Protein AF-A0A377M7J8-F1 (afdb_monomer_lite)

InterPro domains:
  IPR007055 BON domain [PF04972] (9-62)
  IPR007055 BON domain [PS50914] (9-63)
  IPR051686 Outer membrane lipoprotein DolP [PTHR34606] (1-62)

Foldseek 3Di:
DCPVVQVVVQVVLQVQLLVLQVVPPQHPSVFWDWGGDSNDIDIDGDDPDPVNVVVSVVSSVVD

Structure (mmCIF, N/CA/C/O backbone):
data_AF-A0A377M7J8-F1
#
_entry.id   AF-A0A377M7J8-F1
#
loop_
_atom_site.group_PDB
_atom_site.id
_atom_site.type_symbol
_atom_site.label_atom_id
_atom_site.label_alt_id
_atom_site.label_comp_id
_atom_site.label_asym_id
_atom_site.label_entity_id
_atom_site.label_seq_id
_atom_site.pdbx_PDB_ins_code
_atom_site.Cartn_x
_atom_site.Cartn_y
_atom_site.Cartn_z
_atom_site.occupancy
_atom_site.B_iso_or_equiv
_atom_site.auth_seq_id
_atom_site.auth_comp_id
_atom_site.auth_asym_id
_atom_site.auth_atom_id
_atom_site.pdbx_PDB_model_num
ATOM 1 N N . MET A 1 1 ? 25.069 -7.123 -14.445 1.00 44.03 1 MET A N 1
ATOM 2 C CA . MET A 1 1 ? 24.744 -5.777 -13.930 1.00 44.03 1 MET A CA 1
ATOM 3 C C . MET A 1 1 ? 23.253 -5.511 -14.174 1.00 44.03 1 MET A C 1
ATOM 5 O O . MET A 1 1 ? 22.918 -5.256 -15.313 1.00 44.03 1 MET A O 1
ATOM 9 N N . ASN A 1 2 ? 22.361 -5.607 -13.173 1.00 52.09 2 ASN A N 1
ATOM 10 C CA . ASN A 1 2 ? 20.892 -5.456 -13.370 1.00 52.09 2 ASN A CA 1
ATOM 11 C C . ASN A 1 2 ? 20.209 -4.468 -12.399 1.00 52.09 2 ASN A C 1
ATOM 13 O O . ASN A 1 2 ? 18.989 -4.372 -12.357 1.00 52.09 2 ASN A O 1
ATOM 17 N N . LYS A 1 3 ? 20.978 -3.733 -11.589 1.00 55.22 3 LYS A N 1
ATOM 18 C CA . LYS A 1 3 ? 20.425 -2.979 -10.451 1.00 55.22 3 LYS A CA 1
ATOM 19 C C . LYS A 1 3 ? 19.733 -1.667 -10.854 1.00 55.22 3 LYS A C 1
ATOM 21 O O . LYS A 1 3 ? 18.819 -1.238 -10.167 1.00 55.22 3 LYS A O 1
ATOM 26 N N . VAL A 1 4 ? 20.144 -1.058 -11.972 1.00 58.84 4 VAL A N 1
ATOM 27 C CA . VAL A 1 4 ? 19.603 0.232 -12.444 1.00 58.84 4 VAL A CA 1
ATOM 28 C C . VAL A 1 4 ? 18.233 0.070 -13.110 1.00 58.84 4 VAL A C 1
ATOM 30 O O . VAL A 1 4 ? 17.354 0.882 -12.852 1.00 58.84 4 VAL A O 1
ATOM 33 N N . GLY A 1 5 ? 18.028 -0.999 -13.893 1.00 58.97 5 GLY A N 1
ATOM 34 C CA . GLY A 1 5 ? 16.726 -1.302 -14.506 1.00 58.97 5 GLY A CA 1
ATOM 35 C C . GLY A 1 5 ? 15.652 -1.540 -13.446 1.00 58.97 5 GLY A C 1
ATOM 36 O O . GLY A 1 5 ? 14.687 -0.791 -13.377 1.00 58.97 5 GLY A O 1
ATOM 37 N N . ASN A 1 6 ? 15.910 -2.468 -12.516 1.00 60.12 6 ASN A N 1
ATOM 38 C CA . ASN A 1 6 ? 14.992 -2.7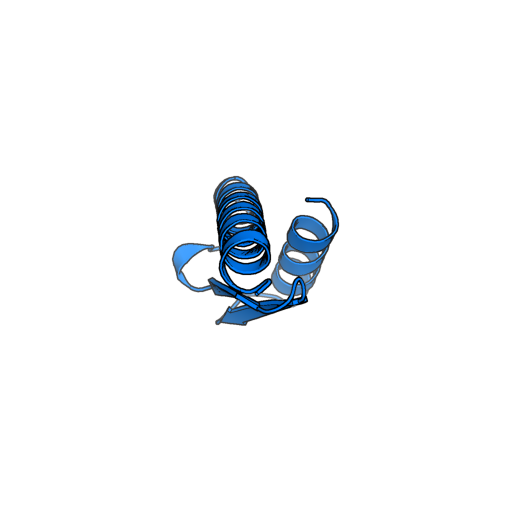47 -11.410 1.00 60.12 6 ASN A CA 1
ATOM 39 C C . ASN A 1 6 ? 14.684 -1.515 -10.543 1.00 60.12 6 ASN A C 1
ATOM 41 O O . ASN A 1 6 ? 13.551 -1.358 -10.115 1.00 60.12 6 ASN A O 1
ATOM 45 N N . PHE A 1 7 ? 15.654 -0.633 -10.283 1.00 61.53 7 PHE A N 1
ATOM 46 C CA . PHE A 1 7 ? 15.409 0.557 -9.460 1.00 61.53 7 PHE A CA 1
ATOM 47 C C . PHE A 1 7 ? 14.559 1.616 -10.184 1.00 61.53 7 PHE A C 1
ATOM 49 O O . PHE 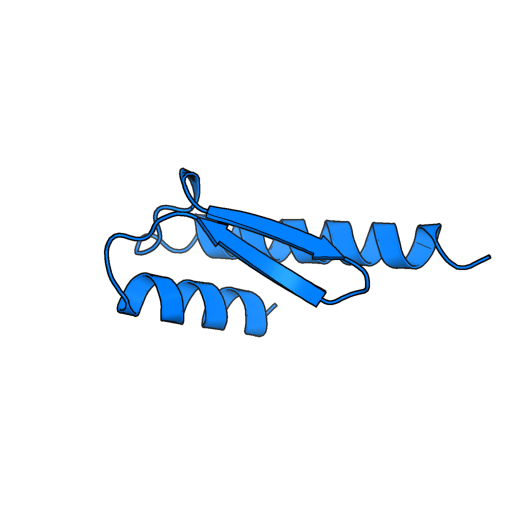A 1 7 ? 13.727 2.277 -9.559 1.00 61.53 7 PHE A O 1
ATOM 56 N N . MET A 1 8 ? 14.740 1.776 -11.501 1.00 63.56 8 MET A N 1
ATOM 57 C CA . MET A 1 8 ? 13.878 2.636 -12.323 1.00 63.56 8 MET A CA 1
ATOM 58 C C . MET A 1 8 ? 12.448 2.084 -12.425 1.00 63.56 8 MET A C 1
ATOM 60 O O . MET A 1 8 ? 11.487 2.853 -12.361 1.00 63.56 8 MET A O 1
ATOM 64 N N . ASP A 1 9 ? 12.299 0.761 -12.503 1.00 76.00 9 ASP A N 1
ATOM 65 C CA . ASP A 1 9 ? 10.992 0.100 -12.468 1.00 76.00 9 ASP A CA 1
ATOM 66 C C . ASP A 1 9 ? 10.313 0.278 -11.094 1.00 76.00 9 ASP A C 1
ATOM 68 O O . ASP A 1 9 ? 9.169 0.727 -11.014 1.00 76.00 9 ASP A O 1
ATOM 72 N N . ASP A 1 10 ? 11.036 0.016 -10.000 1.00 80.25 10 ASP A N 1
ATOM 73 C CA . ASP A 1 10 ? 10.519 0.083 -8.625 1.00 80.25 10 ASP A CA 1
ATOM 74 C C . ASP A 1 10 ? 10.081 1.507 -8.236 1.00 80.25 10 ASP A C 1
ATOM 76 O O . ASP A 1 10 ? 9.062 1.707 -7.568 1.00 80.25 10 ASP A O 1
ATOM 80 N N . SER A 1 11 ? 10.828 2.526 -8.668 1.00 82.31 11 SER A N 1
ATOM 81 C CA . SER A 1 11 ? 10.477 3.931 -8.418 1.00 82.31 11 SER A CA 1
ATOM 82 C C . SER A 1 11 ? 9.232 4.364 -9.195 1.00 82.31 11 SER A C 1
ATOM 84 O O . SER A 1 11 ? 8.387 5.072 -8.642 1.00 82.31 11 SER A O 1
ATOM 86 N N . SER A 1 12 ? 9.065 3.877 -10.427 1.00 85.50 12 SER A N 1
ATOM 87 C CA . SER A 1 12 ? 7.865 4.125 -11.236 1.00 85.50 12 SER A CA 1
ATOM 88 C C . SER A 1 12 ? 6.623 3.460 -10.634 1.00 85.50 12 SER A C 1
ATOM 90 O O . SER A 1 12 ? 5.569 4.092 -10.551 1.00 85.50 12 SER A O 1
ATOM 92 N N . ILE A 1 13 ? 6.752 2.219 -10.146 1.00 86.00 13 ILE A N 1
ATOM 93 C CA . ILE A 1 13 ? 5.693 1.513 -9.405 1.00 86.00 13 ILE A CA 1
ATOM 94 C C . ILE A 1 13 ? 5.337 2.287 -8.132 1.00 86.00 13 ILE A C 1
ATOM 96 O O . ILE A 1 13 ? 4.172 2.591 -7.894 1.00 86.00 13 ILE A O 1
ATOM 100 N N . THR A 1 14 ? 6.340 2.692 -7.348 1.00 87.75 14 THR A N 1
ATOM 101 C CA . THR A 1 14 ? 6.121 3.462 -6.113 1.00 87.75 14 THR A CA 1
ATOM 102 C C . THR A 1 14 ? 5.362 4.760 -6.385 1.00 87.75 14 THR A C 1
ATOM 104 O O . THR A 1 14 ? 4.442 5.100 -5.643 1.00 87.75 14 THR A O 1
ATOM 107 N N . ALA A 1 15 ? 5.725 5.487 -7.445 1.00 87.38 15 ALA A N 1
ATOM 108 C CA . ALA A 1 15 ? 5.055 6.726 -7.822 1.00 87.38 15 ALA A CA 1
ATOM 109 C C . ALA A 1 15 ? 3.599 6.490 -8.251 1.00 87.38 15 ALA A C 1
ATOM 111 O O . ALA A 1 15 ? 2.726 7.240 -7.823 1.00 87.38 15 ALA A O 1
ATOM 112 N N . LYS A 1 16 ? 3.329 5.435 -9.032 1.00 87.88 16 LYS A N 1
ATOM 113 C CA . LYS A 1 16 ? 1.968 5.034 -9.426 1.00 87.88 16 LYS A CA 1
ATOM 114 C C . LYS A 1 16 ? 1.100 4.707 -8.217 1.00 87.88 16 LYS A C 1
ATOM 116 O O . LYS A 1 16 ? 0.030 5.286 -8.077 1.00 87.88 16 LYS A O 1
ATOM 121 N N . VAL A 1 17 ? 1.594 3.855 -7.317 1.00 88.25 17 VAL A N 1
ATOM 122 C CA . VAL A 1 17 ? 0.865 3.476 -6.099 1.00 88.25 17 VAL A CA 1
ATOM 123 C C . VAL A 1 17 ? 0.613 4.706 -5.228 1.00 88.25 17 VAL A C 1
ATOM 125 O O . VAL A 1 17 ? -0.513 4.924 -4.803 1.00 88.25 17 VAL A O 1
ATOM 128 N N . LYS A 1 18 ? 1.614 5.572 -5.014 1.00 86.38 18 LYS A N 1
ATOM 129 C CA . LYS A 1 18 ? 1.410 6.828 -4.272 1.00 86.38 18 LYS A CA 1
ATOM 130 C C . LYS A 1 18 ? 0.379 7.742 -4.927 1.00 86.38 18 LYS A C 1
ATOM 132 O O . LYS A 1 18 ? -0.438 8.308 -4.214 1.00 86.38 18 LYS A O 1
ATOM 137 N N . ALA A 1 19 ? 0.421 7.900 -6.248 1.00 87.81 19 ALA A N 1
ATOM 138 C CA . ALA A 1 19 ? -0.536 8.733 -6.966 1.00 87.81 19 ALA A CA 1
ATOM 139 C C . ALA A 1 19 ? -1.959 8.184 -6.829 1.00 87.81 19 ALA A C 1
ATOM 141 O O . ALA A 1 19 ? -2.862 8.938 -6.495 1.00 87.81 19 ALA A O 1
ATOM 142 N N . ALA A 1 20 ? -2.138 6.875 -7.008 1.00 86.94 20 ALA A N 1
ATOM 143 C CA . ALA A 1 20 ? -3.440 6.235 -6.895 1.00 86.94 20 ALA A CA 1
ATOM 144 C C . ALA A 1 20 ? -3.987 6.269 -5.456 1.00 86.94 20 ALA A C 1
ATOM 146 O O . ALA A 1 20 ? -5.180 6.454 -5.262 1.00 86.94 20 ALA A O 1
ATOM 147 N N . LEU A 1 21 ? -3.119 6.168 -4.443 1.00 85.06 21 LEU A N 1
ATOM 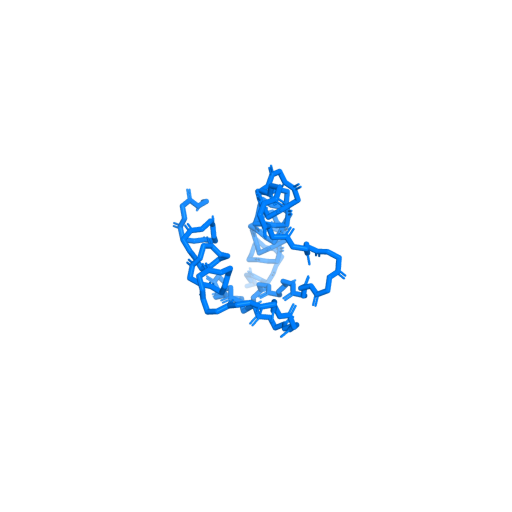148 C CA . LEU A 1 21 ? -3.515 6.377 -3.049 1.00 85.06 21 LEU A CA 1
ATOM 149 C C . LEU A 1 21 ? -3.927 7.835 -2.797 1.00 85.06 21 LEU A C 1
ATOM 151 O O . LEU A 1 21 ? -4.900 8.080 -2.098 1.00 85.06 21 LEU A O 1
ATOM 155 N N . VAL A 1 22 ? -3.196 8.820 -3.327 1.00 84.75 22 VAL A N 1
ATOM 156 C CA . VAL A 1 22 ? -3.543 10.248 -3.167 1.00 84.75 22 VAL A CA 1
ATOM 157 C C . VAL A 1 22 ? -4.859 10.603 -3.864 1.00 84.75 22 VAL A C 1
ATOM 159 O O . VAL A 1 22 ? -5.575 11.468 -3.370 1.00 84.75 22 VAL A O 1
ATOM 162 N N . ASP A 1 23 ? -5.168 9.950 -4.983 1.00 85.12 23 ASP A N 1
ATOM 163 C CA . ASP A 1 23 ? -6.431 10.116 -5.714 1.00 85.12 23 ASP A CA 1
ATOM 164 C C . ASP A 1 23 ? -7.627 9.492 -4.967 1.00 85.12 23 ASP A C 1
ATOM 166 O O . ASP A 1 23 ? -8.777 9.873 -5.176 1.00 85.12 23 ASP A O 1
ATOM 170 N N . ASP A 1 24 ? -7.360 8.552 -4.057 1.00 81.81 24 ASP A N 1
ATOM 171 C CA . ASP A 1 24 ? -8.375 7.913 -3.231 1.00 81.81 24 ASP A CA 1
ATOM 172 C C . ASP A 1 24 ? -8.724 8.784 -2.013 1.00 81.81 24 ASP A C 1
ATOM 174 O O . ASP A 1 24 ? -8.043 8.770 -0.987 1.00 81.81 24 ASP A O 1
ATOM 178 N N . GLU A 1 25 ? -9.828 9.531 -2.109 1.00 77.25 25 GLU A N 1
ATOM 179 C CA . GLU A 1 25 ? -10.326 10.407 -1.036 1.00 77.25 25 GLU A CA 1
ATOM 180 C C . GLU A 1 25 ? -10.640 9.661 0.271 1.00 77.25 25 GLU A C 1
ATOM 182 O O . GLU A 1 25 ? -10.674 10.272 1.344 1.00 77.25 25 GLU A O 1
ATOM 187 N N . ALA A 1 26 ? -10.878 8.346 0.206 1.00 76.62 26 ALA A N 1
ATOM 188 C CA . ALA A 1 26 ? -11.116 7.549 1.396 1.00 76.62 26 ALA A CA 1
ATOM 189 C C . ALA A 1 26 ? -9.815 7.258 2.146 1.00 76.62 26 ALA A C 1
ATOM 191 O O . ALA A 1 26 ? -9.890 6.939 3.327 1.00 76.62 26 ALA A O 1
ATOM 192 N N . ILE A 1 27 ? -8.641 7.372 1.520 1.00 78.69 27 ILE A N 1
ATOM 193 C CA . ILE A 1 27 ? -7.347 7.045 2.118 1.00 78.69 27 ILE A CA 1
ATOM 194 C C . ILE A 1 27 ? -6.582 8.329 2.440 1.00 78.69 27 ILE A C 1
ATOM 196 O O . ILE A 1 27 ? -6.225 9.124 1.574 1.00 78.69 27 ILE A O 1
ATOM 200 N N . LYS A 1 28 ? -6.225 8.507 3.715 1.00 76.25 28 LYS A N 1
ATOM 201 C CA . LYS A 1 28 ? -5.293 9.566 4.128 1.00 76.25 28 LYS A CA 1
ATOM 202 C C . LYS A 1 28 ? -3.858 9.188 3.776 1.00 76.25 28 LYS A C 1
ATOM 204 O O . LYS A 1 28 ? -3.055 8.780 4.610 1.00 76.25 28 LYS A O 1
ATOM 209 N N . SER A 1 29 ? -3.531 9.357 2.505 1.00 68.88 29 SER A N 1
ATOM 210 C CA . SER A 1 29 ? -2.265 8.938 1.894 1.00 68.88 29 SER A CA 1
ATOM 211 C C . SER A 1 29 ? -1.031 9.664 2.428 1.00 68.88 29 SER A C 1
ATOM 213 O O . SER A 1 29 ? 0.093 9.228 2.196 1.00 68.88 29 SER A O 1
ATOM 215 N N . THR A 1 30 ? -1.221 10.745 3.187 1.00 72.00 30 THR A N 1
ATOM 216 C CA . THR A 1 30 ? -0.154 11.461 3.897 1.00 72.00 30 THR A CA 1
ATOM 217 C C . THR A 1 30 ? 0.468 10.654 5.036 1.00 72.00 30 THR A C 1
ATOM 219 O O . THR A 1 30 ? 1.636 10.879 5.345 1.00 72.00 30 THR A O 1
ATOM 222 N N . ASP A 1 31 ? -0.266 9.700 5.619 1.00 81.19 31 ASP A N 1
ATOM 223 C CA . ASP A 1 31 ? 0.202 8.858 6.733 1.00 81.19 31 ASP A CA 1
ATOM 224 C C . ASP A 1 31 ? 0.662 7.458 6.287 1.00 81.19 31 ASP A C 1
ATOM 226 O O . ASP A 1 31 ? 1.088 6.641 7.110 1.00 81.19 31 ASP A O 1
ATOM 230 N N . ILE A 1 32 ? 0.612 7.177 4.979 1.00 84.44 32 ILE A N 1
ATOM 231 C CA . ILE A 1 32 ? 1.010 5.897 4.388 1.00 84.44 32 ILE A CA 1
ATOM 232 C C . ILE A 1 32 ? 2.325 6.056 3.623 1.00 84.44 32 ILE A C 1
ATOM 234 O O . ILE A 1 32 ? 2.457 6.808 2.657 1.00 84.44 32 ILE A O 1
ATOM 238 N N . SER A 1 33 ? 3.319 5.281 4.036 1.00 86.69 33 SER A N 1
ATOM 239 C CA . SER A 1 33 ? 4.583 5.120 3.336 1.00 86.69 33 SER A CA 1
ATOM 240 C C . SER A 1 33 ? 4.502 3.944 2.369 1.00 86.69 33 SER A C 1
ATOM 242 O O . SER A 1 33 ? 4.159 2.824 2.748 1.00 86.69 33 SER A O 1
ATOM 244 N N . VAL A 1 34 ? 4.856 4.203 1.112 1.00 88.50 34 VAL A N 1
ATOM 245 C CA . VAL A 1 34 ? 4.959 3.193 0.056 1.00 88.50 34 VAL A CA 1
ATOM 246 C C . VAL A 1 34 ? 6.432 2.988 -0.257 1.00 88.50 34 VAL A C 1
ATOM 248 O O . VAL A 1 34 ? 7.134 3.952 -0.580 1.00 88.50 34 VAL A O 1
ATOM 251 N N . LYS A 1 35 ? 6.892 1.740 -0.193 1.00 87.44 35 LYS A N 1
ATOM 252 C CA . LYS A 1 35 ? 8.252 1.347 -0.560 1.00 87.44 35 LYS A CA 1
ATOM 253 C C . LYS A 1 35 ? 8.195 0.164 -1.515 1.00 87.44 35 LYS A C 1
ATOM 255 O O . LYS A 1 35 ? 7.637 -0.866 -1.161 1.00 87.44 35 LYS A O 1
ATOM 260 N N . THR A 1 36 ? 8.807 0.291 -2.687 1.00 86.25 36 THR A N 1
ATOM 261 C CA . THR A 1 36 ? 8.964 -0.833 -3.618 1.00 86.25 36 THR A CA 1
ATOM 262 C C . THR A 1 36 ? 10.423 -1.251 -3.658 1.00 86.25 36 THR A C 1
ATOM 264 O O . THR A 1 36 ? 11.299 -0.414 -3.869 1.00 86.25 36 THR A O 1
ATOM 267 N N . GLU A 1 37 ? 10.690 -2.534 -3.446 1.00 85.44 37 GLU A N 1
ATOM 268 C CA . GLU A 1 37 ? 12.025 -3.110 -3.588 1.00 85.44 37 GLU A CA 1
ATOM 269 C C . GLU A 1 37 ? 11.937 -4.444 -4.311 1.00 85.44 37 GLU A C 1
ATOM 271 O O . GLU A 1 37 ? 11.196 -5.334 -3.901 1.00 85.44 37 GLU A O 1
ATOM 276 N N . GLN A 1 38 ? 12.730 -4.606 -5.371 1.00 82.31 38 GLN A N 1
ATOM 277 C CA . GLN A 1 38 ? 12.776 -5.846 -6.147 1.00 82.31 38 GLN A CA 1
ATOM 278 C C . GLN A 1 38 ? 11.384 -6.253 -6.663 1.00 82.31 38 GLN A C 1
ATOM 280 O O . GLN A 1 38 ? 11.041 -7.433 -6.645 1.00 82.31 38 GLN A O 1
ATOM 285 N N . LYS A 1 39 ? 10.589 -5.279 -7.131 1.00 78.56 39 LYS A N 1
ATOM 286 C CA . LYS A 1 39 ? 9.189 -5.438 -7.566 1.00 78.56 39 LYS A CA 1
ATOM 287 C C . LYS A 1 39 ? 8.195 -5.844 -6.472 1.00 78.56 39 LYS A C 1
ATOM 289 O O . LYS A 1 39 ? 7.052 -6.161 -6.787 1.00 78.56 39 LYS A O 1
ATOM 294 N N . VAL A 1 40 ? 8.594 -5.827 -5.201 1.00 84.69 40 VAL A N 1
ATOM 295 C CA . VAL A 1 40 ? 7.697 -6.068 -4.066 1.00 84.69 40 VAL A CA 1
ATOM 296 C C . VAL A 1 40 ? 7.300 -4.731 -3.461 1.00 84.69 40 VAL A C 1
ATOM 298 O O . VAL A 1 40 ? 8.156 -3.986 -2.982 1.00 84.69 40 VAL A O 1
ATOM 301 N N . VAL A 1 41 ? 6.002 -4.431 -3.477 1.00 88.38 41 VAL A N 1
ATOM 302 C CA . VAL A 1 41 ? 5.438 -3.221 -2.871 1.00 88.38 41 VAL A CA 1
ATOM 303 C C . VAL A 1 41 ? 5.121 -3.493 -1.405 1.00 88.38 41 VAL A C 1
ATOM 305 O O . VAL A 1 41 ? 4.427 -4.446 -1.068 1.00 88.38 41 VAL A O 1
ATOM 308 N N . THR A 1 42 ? 5.631 -2.636 -0.530 1.00 89.31 42 THR A N 1
ATOM 309 C CA . THR A 1 42 ? 5.351 -2.632 0.905 1.00 89.31 42 THR A CA 1
ATOM 310 C C . THR A 1 42 ? 4.658 -1.329 1.274 1.00 89.31 42 THR A C 1
ATOM 312 O O . THR A 1 42 ? 5.153 -0.240 0.976 1.00 89.31 42 THR A O 1
ATOM 315 N N . LEU A 1 43 ? 3.513 -1.461 1.936 1.00 88.81 43 LEU A N 1
ATOM 316 C CA . LEU A 1 43 ? 2.714 -0.366 2.471 1.00 88.81 43 LEU A CA 1
ATOM 317 C C . LEU A 1 43 ? 2.853 -0.377 3.993 1.00 88.81 43 LEU A C 1
ATOM 319 O O . LEU A 1 43 ? 2.608 -1.402 4.627 1.00 88.81 43 LEU A O 1
ATOM 323 N N . SER A 1 44 ? 3.230 0.757 4.574 1.00 87.50 44 SER A N 1
ATOM 324 C CA . SER A 1 44 ? 3.382 0.907 6.023 1.00 87.50 44 SER A CA 1
ATOM 325 C C . SER A 1 44 ? 2.830 2.251 6.461 1.00 87.50 44 SER A C 1
ATOM 327 O O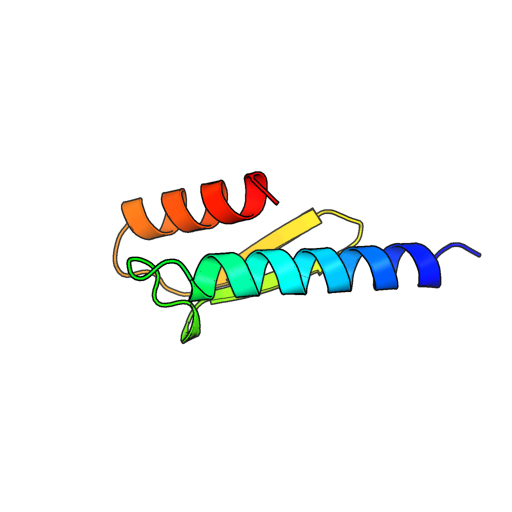 . SER A 1 44 ? 3.201 3.273 5.895 1.00 87.50 44 SER A O 1
ATOM 329 N N . GLY A 1 45 ? 1.993 2.286 7.490 1.00 85.94 45 GLY A N 1
ATOM 330 C CA . GLY A 1 45 ? 1.419 3.537 7.971 1.00 85.94 45 GLY A CA 1
ATOM 331 C C . GLY A 1 45 ? 0.249 3.312 8.908 1.00 85.94 45 GLY A C 1
ATOM 332 O O . GLY A 1 45 ? 0.001 2.187 9.347 1.00 85.94 45 GLY A O 1
ATOM 333 N N . PHE A 1 46 ? -0.467 4.394 9.188 1.00 83.62 46 PHE A N 1
ATOM 334 C CA . PHE A 1 46 ? -1.684 4.364 9.986 1.00 83.62 46 PHE A CA 1
ATOM 335 C C . PHE A 1 46 ? -2.885 4.661 9.099 1.00 83.62 46 PHE A C 1
ATOM 337 O O . PHE A 1 46 ? -2.853 5.562 8.266 1.00 83.62 46 PHE A O 1
ATOM 344 N N . VAL A 1 47 ? -3.946 3.890 9.300 1.00 83.94 47 VAL A N 1
ATOM 345 C CA . VAL A 1 47 ? -5.245 4.087 8.662 1.00 83.94 47 VAL A CA 1
ATOM 346 C C . VAL A 1 47 ? -6.318 4.101 9.738 1.00 83.94 47 VAL A C 1
ATOM 348 O O . VAL A 1 47 ? -6.170 3.486 10.794 1.00 83.94 47 VAL A O 1
ATOM 351 N N . GLU A 1 48 ? -7.398 4.820 9.479 1.00 83.25 48 GLU A N 1
ATOM 352 C CA . GLU A 1 48 ? -8.507 5.026 10.410 1.00 83.25 48 GLU A CA 1
ATOM 353 C C . GLU A 1 48 ? -9.433 3.805 10.479 1.00 83.25 48 GLU A C 1
ATOM 355 O O . GLU A 1 48 ? -10.158 3.629 11.458 1.00 83.25 48 GLU A O 1
ATOM 360 N N . SER A 1 49 ? -9.416 2.940 9.459 1.00 87.38 49 SER A N 1
ATOM 361 C CA . SER A 1 49 ? -10.226 1.722 9.430 1.00 87.38 49 SER A CA 1
ATOM 362 C C . SER A 1 49 ? -9.584 0.595 8.624 1.00 87.38 49 SER A C 1
ATOM 364 O O . SER A 1 49 ? -8.751 0.814 7.745 1.00 87.38 49 SER A O 1
ATOM 366 N N . GLN A 1 50 ? -10.030 -0.635 8.882 1.00 85.69 50 GLN A N 1
ATOM 367 C CA . GLN A 1 50 ? -9.611 -1.798 8.099 1.00 85.69 50 GLN A CA 1
ATOM 368 C C . GLN A 1 50 ? -10.029 -1.690 6.624 1.00 85.69 50 GLN A C 1
ATOM 370 O O . GLN A 1 50 ? -9.273 -2.103 5.751 1.00 85.69 50 GLN A O 1
ATOM 375 N N . ALA A 1 51 ? -11.171 -1.060 6.333 1.00 87.62 51 ALA A N 1
ATOM 376 C CA . ALA A 1 51 ? -11.617 -0.820 4.962 1.00 87.62 51 ALA A CA 1
ATOM 377 C C . ALA A 1 51 ? -10.628 0.062 4.177 1.00 87.62 51 ALA A C 1
ATOM 379 O O . ALA A 1 51 ? -10.328 -0.237 3.025 1.00 87.62 51 ALA A O 1
ATOM 380 N N . GLN A 1 52 ? -10.058 1.095 4.812 1.00 85.25 52 GLN A N 1
ATOM 381 C CA . GLN A 1 52 ? -8.989 1.901 4.207 1.00 85.25 52 GLN A CA 1
ATOM 382 C C . GLN A 1 52 ? -7.728 1.071 3.938 1.00 85.25 52 GLN A C 1
ATOM 384 O O . GLN A 1 52 ? -7.112 1.235 2.888 1.00 85.25 52 GLN A O 1
ATOM 389 N N . ALA A 1 53 ? -7.351 0.165 4.851 1.00 85.50 53 ALA A N 1
ATOM 390 C CA . ALA A 1 53 ? -6.214 -0.734 4.634 1.00 85.50 53 ALA A CA 1
ATOM 391 C C . ALA A 1 53 ? -6.433 -1.618 3.397 1.00 85.50 53 ALA A C 1
ATOM 393 O O . ALA A 1 53 ? -5.565 -1.714 2.533 1.00 85.50 53 ALA A O 1
ATOM 394 N N . GLU A 1 54 ? -7.606 -2.244 3.301 1.00 88.75 54 GLU A N 1
ATOM 395 C CA . GLU A 1 54 ? -7.963 -3.107 2.173 1.00 88.75 54 GLU A CA 1
ATOM 396 C C . GLU A 1 54 ? -8.014 -2.333 0.858 1.00 88.75 54 GLU A C 1
ATOM 398 O O . GLU A 1 54 ? -7.562 -2.833 -0.172 1.00 88.75 54 GLU A O 1
ATOM 403 N N . GLN A 1 55 ? -8.533 -1.106 0.883 1.00 87.06 55 GLN A N 1
ATOM 404 C CA . GLN A 1 55 ? -8.576 -0.258 -0.298 1.00 87.06 55 GLN A CA 1
ATOM 405 C C . GLN A 1 55 ? -7.169 0.153 -0.741 1.00 87.06 55 GLN A C 1
ATOM 407 O O . GLN A 1 55 ? -6.855 0.036 -1.921 1.00 87.06 55 GLN A O 1
ATOM 412 N N . ALA A 1 56 ? -6.281 0.501 0.196 1.00 86.12 56 ALA A N 1
ATOM 413 C CA . ALA A 1 56 ? -4.885 0.809 -0.111 1.00 86.12 56 ALA A CA 1
ATOM 414 C C . ALA A 1 56 ? -4.158 -0.374 -0.769 1.00 86.12 56 ALA A C 1
ATOM 416 O O . ALA A 1 56 ? -3.397 -0.186 -1.720 1.00 86.12 56 ALA A O 1
ATOM 417 N N . VAL A 1 57 ? -4.420 -1.597 -0.296 1.00 86.94 57 VAL A N 1
ATOM 418 C CA . VAL A 1 57 ? -3.889 -2.823 -0.908 1.00 86.94 57 VAL A CA 1
ATOM 419 C C . VAL A 1 57 ? -4.451 -3.013 -2.315 1.00 86.94 57 VAL A C 1
ATOM 421 O O . VAL A 1 57 ? -3.672 -3.184 -3.246 1.00 86.94 57 VAL A O 1
ATOM 424 N N . LYS A 1 58 ? -5.771 -2.898 -2.507 1.00 87.94 58 LYS A N 1
ATOM 425 C CA . LYS A 1 58 ? -6.400 -3.026 -3.836 1.00 87.94 58 LYS A CA 1
ATOM 426 C C . LYS A 1 58 ? -5.863 -2.012 -4.841 1.00 87.94 58 LYS A C 1
ATOM 428 O O . LYS A 1 58 ? -5.614 -2.356 -5.993 1.00 87.94 58 LYS A O 1
ATOM 433 N N . VAL A 1 59 ? -5.679 -0.769 -4.406 1.00 85.62 59 VAL A N 1
ATOM 434 C CA . VAL A 1 59 ? -5.109 0.306 -5.224 1.00 85.62 59 VAL A CA 1
ATOM 435 C C . VAL A 1 59 ? -3.670 -0.026 -5.630 1.00 85.62 59 VAL A C 1
ATOM 437 O O . VAL A 1 59 ? -3.292 0.178 -6.783 1.00 85.62 59 VAL A O 1
ATOM 440 N N . ALA A 1 60 ? -2.879 -0.585 -4.711 1.00 85.38 60 ALA A N 1
ATOM 441 C CA . ALA A 1 60 ? -1.514 -1.010 -5.000 1.00 85.38 60 ALA A CA 1
ATOM 442 C C . ALA A 1 60 ? -1.440 -2.236 -5.927 1.00 85.38 60 ALA A C 1
ATOM 444 O O . ALA A 1 60 ? -0.544 -2.298 -6.765 1.00 85.38 60 ALA A O 1
ATOM 445 N N . GLU A 1 61 ? -2.371 -3.186 -5.807 1.00 83.31 61 GLU A N 1
ATOM 446 C CA . GLU A 1 61 ? -2.459 -4.373 -6.672 1.00 83.31 61 GLU A CA 1
ATOM 447 C C . GLU A 1 61 ? -2.951 -4.054 -8.093 1.00 83.31 61 GLU A C 1
ATOM 449 O O . GLU A 1 61 ? -2.645 -4.792 -9.028 1.00 83.31 61 GLU A O 1
ATOM 454 N N . GLY A 1 62 ? -3.715 -2.972 -8.270 1.00 72.25 62 GLY A N 1
ATOM 455 C CA . GLY A 1 62 ? -4.284 -2.572 -9.561 1.00 72.25 62 GLY A CA 1
ATOM 456 C C . GLY A 1 62 ? -3.352 -1.780 -10.491 1.00 72.25 62 GLY A C 1
ATOM 457 O O . GLY A 1 62 ? -3.790 -1.417 -11.585 1.00 72.25 62 GLY A O 1
ATOM 458 N N . CYS A 1 63 ? -2.117 -1.473 -10.070 1.00 62.94 63 CYS A N 1
ATOM 459 C CA . CYS A 1 63 ? -1.163 -0.611 -10.792 1.00 62.94 63 CYS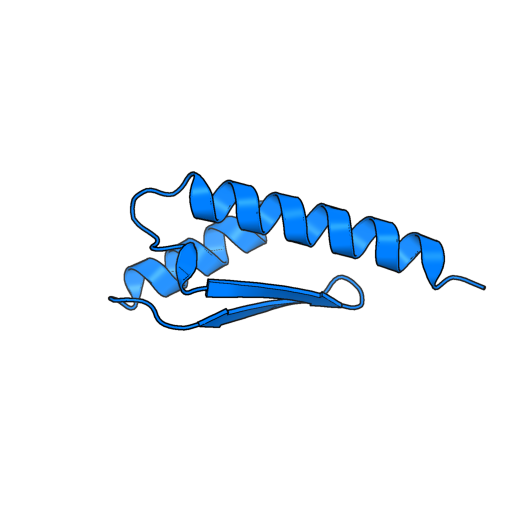 A CA 1
ATOM 460 C C . CYS A 1 63 ? -0.154 -1.338 -11.693 1.00 62.94 63 CYS A C 1
ATOM 462 O O . CYS A 1 63 ? 0.232 -2.484 -11.382 1.00 62.94 63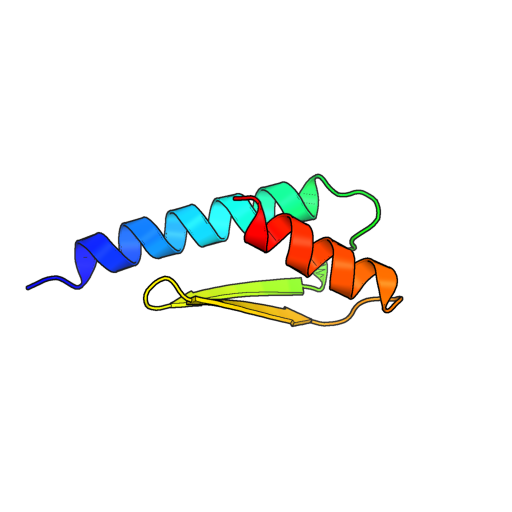 CYS A O 1
#

Radius of gyration: 12.15 Å; chains: 1; bounding box: 36×18×25 Å

pLDDT: mean 80.27, std 10.48, range [44.03, 89.31]

Secondary structure (DSSP, 8-state):
--HHHHHHHHHHHHHHHHHHHHH-TTS-GGGEEEEEETTEEEEEE--SSHHHHHHHHHHHHT-

Organism: Enterobacter cloacae (NCBI:txid550)

Sequence (63 aa):
MNKVGNFMDDSSITAKVKAALVDDEAIKSTDISVKTEQKVVTLSGFVESQAQAEQAVKVAEGC